Protein AF-A0A1H9L714-F1 (afdb_monomer_lite)

Secondary structure (DSSP, 8-state):
--HHHHHHHHHTTS-TTEEEEEETTEEEEEEPP---TTSTT-

Sequence (42 aa):
MTRTKFVKEIEHGNYQNYHVRNINGVKTPVSNPDGRDKNNLG

Radius of gyration: 11.27 Å; chains: 1; bounding box: 27×22×22 Å

Structure (mmCIF, N/CA/C/O backbone):
data_AF-A0A1H9L714-F1
#
_entry.id   AF-A0A1H9L714-F1
#
loop_
_atom_site.group_PDB
_atom_site.id
_at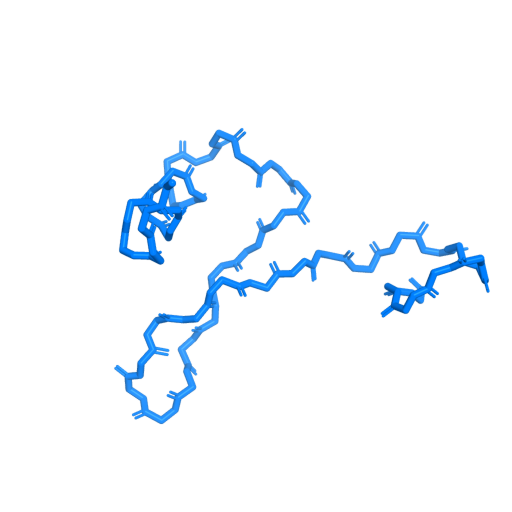om_site.type_symbol
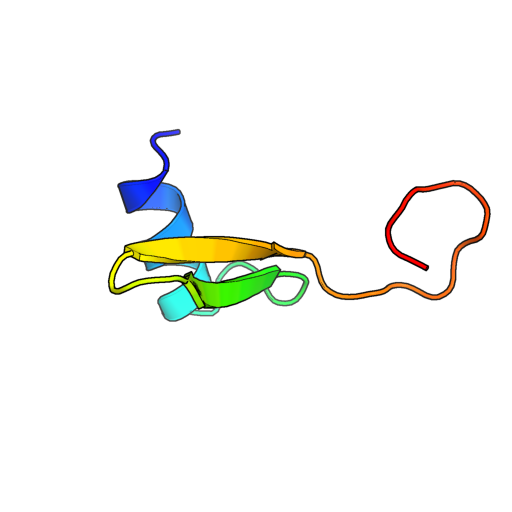_atom_site.label_atom_id
_atom_site.label_alt_id
_atom_site.label_comp_id
_atom_site.label_asym_id
_atom_site.label_entity_id
_atom_site.label_seq_id
_atom_site.pdbx_PDB_ins_code
_atom_site.Cartn_x
_atom_site.Cartn_y
_atom_site.Cartn_z
_atom_site.occupancy
_atom_site.B_iso_or_equiv
_atom_site.auth_seq_id
_atom_site.auth_comp_id
_atom_site.auth_asym_id
_atom_site.auth_atom_id
_atom_site.pdbx_PDB_model_num
ATOM 1 N N . MET A 1 1 ? 4.339 8.867 5.053 1.00 69.88 1 MET A N 1
ATOM 2 C CA . MET A 1 1 ? 3.144 8.156 4.538 1.00 69.88 1 MET A CA 1
ATOM 3 C C . MET A 1 1 ? 2.852 6.987 5.467 1.00 69.88 1 MET A C 1
ATOM 5 O O . MET A 1 1 ? 3.796 6.314 5.851 1.00 69.88 1 MET A O 1
ATOM 9 N N . THR A 1 2 ? 1.601 6.766 5.876 1.00 90.62 2 THR A N 1
ATOM 10 C CA . THR A 1 2 ? 1.242 5.609 6.718 1.00 90.62 2 THR A CA 1
ATOM 11 C C . THR A 1 2 ? 0.911 4.397 5.850 1.00 90.62 2 THR A C 1
ATOM 13 O O . THR A 1 2 ? 0.438 4.559 4.725 1.00 90.62 2 THR A O 1
ATOM 16 N N . ARG A 1 3 ? 1.108 3.178 6.372 1.00 88.25 3 ARG A N 1
ATOM 17 C CA . ARG A 1 3 ? 0.785 1.925 5.661 1.00 88.25 3 ARG A CA 1
ATOM 18 C C . ARG A 1 3 ? -0.662 1.903 5.163 1.00 88.25 3 ARG A C 1
ATOM 20 O O . ARG A 1 3 ? -0.917 1.515 4.033 1.00 88.25 3 ARG A O 1
ATOM 27 N N . THR A 1 4 ? -1.598 2.375 5.983 1.00 90.56 4 THR A N 1
ATOM 28 C CA . THR A 1 4 ? -3.020 2.494 5.631 1.00 90.56 4 THR A CA 1
ATOM 29 C C . THR A 1 4 ? -3.272 3.487 4.507 1.00 90.56 4 THR A C 1
ATOM 31 O O . THR A 1 4 ? -4.089 3.202 3.638 1.00 90.56 4 THR A O 1
ATOM 34 N N . LYS A 1 5 ? -2.576 4.632 4.492 1.00 92.12 5 LYS A N 1
ATOM 35 C CA . LYS A 1 5 ? -2.674 5.572 3.370 1.00 92.12 5 LYS A CA 1
ATOM 36 C C . LYS A 1 5 ? -2.113 4.937 2.099 1.00 92.12 5 LYS A C 1
ATOM 38 O O . LYS A 1 5 ? -2.772 4.981 1.077 1.00 92.12 5 LYS A O 1
ATOM 43 N N . PHE A 1 6 ? -0.963 4.273 2.183 1.00 93.69 6 PHE A N 1
ATOM 44 C CA . PHE A 1 6 ? -0.340 3.630 1.026 1.00 93.69 6 PHE A CA 1
ATOM 45 C C . PHE A 1 6 ? -1.213 2.524 0.412 1.00 93.69 6 PHE A C 1
ATOM 47 O O . PHE A 1 6 ? -1.416 2.511 -0.794 1.00 93.69 6 PHE A O 1
ATOM 54 N N . VAL A 1 7 ? -1.806 1.657 1.241 1.00 93.62 7 VAL A N 1
ATOM 55 C CA . VAL A 1 7 ? -2.764 0.628 0.797 1.00 93.62 7 VAL A CA 1
ATOM 56 C C . VAL A 1 7 ? -3.934 1.251 0.036 1.00 93.62 7 VAL A C 1
ATOM 58 O O . VAL A 1 7 ? -4.258 0.775 -1.045 1.00 93.62 7 VAL A O 1
ATOM 61 N N . LYS A 1 8 ? -4.521 2.341 0.552 1.00 94.38 8 LYS A N 1
ATOM 62 C CA . LYS A 1 8 ? -5.617 3.038 -0.137 1.00 94.38 8 LYS A CA 1
ATOM 63 C C . LYS A 1 8 ? -5.187 3.567 -1.501 1.00 94.38 8 LYS A C 1
ATOM 65 O O . LYS A 1 8 ? -5.900 3.366 -2.470 1.00 94.38 8 LYS A O 1
ATOM 70 N N . GLU A 1 9 ? -4.030 4.214 -1.596 1.00 94.81 9 GLU A N 1
ATOM 71 C CA . GLU A 1 9 ? -3.542 4.751 -2.874 1.00 94.81 9 GLU A CA 1
ATOM 72 C C . GLU A 1 9 ? -3.270 3.646 -3.912 1.00 94.81 9 GLU A C 1
ATOM 74 O O . GLU A 1 9 ? -3.522 3.840 -5.100 1.00 94.81 9 GLU A O 1
ATOM 79 N N . ILE A 1 10 ? -2.790 2.474 -3.476 1.00 94.25 10 ILE A N 1
ATOM 80 C CA . ILE A 1 10 ? -2.629 1.302 -4.350 1.00 94.25 10 ILE A CA 1
ATOM 81 C C . ILE A 1 10 ? -3.998 0.790 -4.815 1.00 94.25 10 ILE A C 1
ATOM 83 O O . ILE A 1 10 ? -4.178 0.539 -6.002 1.00 94.25 10 ILE A O 1
ATOM 87 N N . GLU A 1 11 ? -4.978 0.685 -3.912 1.00 91.69 11 GLU A N 1
ATOM 88 C CA . GLU A 1 11 ? -6.359 0.296 -4.253 1.00 91.69 11 GLU A CA 1
ATOM 89 C C . GLU A 1 11 ? -7.037 1.305 -5.192 1.00 91.69 11 GLU A C 1
ATOM 91 O O . GLU A 1 11 ? -7.842 0.916 -6.033 1.00 91.69 11 GLU A O 1
ATOM 96 N N . HIS A 1 12 ? -6.678 2.587 -5.092 1.00 93.94 12 HIS A N 1
ATOM 97 C CA . HIS A 1 12 ? -7.113 3.642 -6.009 1.00 93.94 12 HIS A CA 1
ATOM 98 C C . HIS A 1 12 ? -6.413 3.599 -7.379 1.00 93.94 12 HIS A C 1
ATOM 100 O O . HIS A 1 12 ? -6.812 4.336 -8.277 1.00 93.94 12 HIS A O 1
ATOM 106 N N . GLY 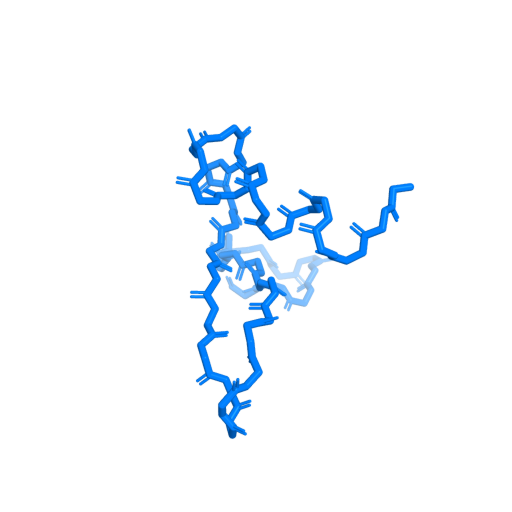A 1 13 ? -5.394 2.753 -7.564 1.00 90.69 13 GLY A N 1
ATOM 107 C CA . GLY A 1 13 ? -4.663 2.626 -8.828 1.00 90.69 13 GLY A CA 1
ATOM 108 C C . GLY A 1 13 ? -3.564 3.671 -9.039 1.00 90.69 13 GLY A C 1
ATOM 109 O O . GLY A 1 13 ? -2.980 3.728 -10.120 1.00 90.69 13 GLY A O 1
ATOM 110 N N . ASN A 1 14 ? -3.221 4.459 -8.015 1.00 93.38 14 ASN A N 1
ATOM 111 C CA . ASN A 1 14 ? -2.170 5.481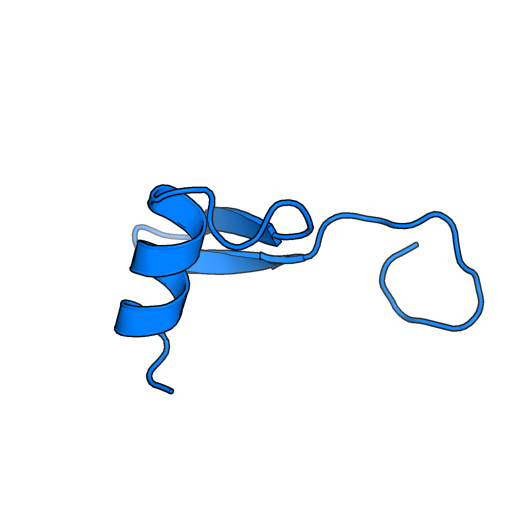 -8.109 1.00 93.38 14 ASN A CA 1
ATOM 112 C C . ASN A 1 14 ? -0.754 4.876 -8.159 1.00 93.38 14 ASN A C 1
ATOM 114 O O . ASN A 1 14 ? 0.205 5.558 -8.517 1.00 93.38 14 ASN A O 1
ATOM 118 N N . TYR A 1 15 ? -0.616 3.589 -7.829 1.00 91.88 15 TYR A N 1
ATOM 119 C CA . TYR A 1 15 ? 0.654 2.865 -7.804 1.00 91.88 15 TYR A CA 1
ATOM 120 C C . TYR A 1 15 ? 0.568 1.566 -8.613 1.00 91.88 15 TYR A C 1
ATOM 122 O O . TYR A 1 15 ? 0.379 0.491 -8.056 1.00 91.88 15 TYR A O 1
ATOM 130 N N . GLN A 1 16 ? 0.760 1.659 -9.932 1.00 88.12 16 GLN A N 1
ATOM 131 C CA . GLN A 1 16 ? 0.644 0.522 -10.865 1.00 88.12 16 GLN A CA 1
ATOM 132 C C . GLN A 1 16 ? 1.666 -0.604 -10.622 1.00 88.12 16 GLN A C 1
ATOM 134 O O . GLN A 1 16 ? 1.401 -1.762 -10.930 1.00 88.12 16 GLN A O 1
ATOM 139 N N . ASN A 1 17 ? 2.818 -0.280 -10.028 1.00 91.06 17 ASN A N 1
ATOM 140 C CA . ASN A 1 17 ? 3.872 -1.249 -9.700 1.00 91.06 17 ASN A CA 1
ATOM 141 C C . ASN A 1 17 ? 3.671 -1.928 -8.335 1.00 91.06 17 ASN A C 1
ATOM 143 O O . ASN A 1 17 ? 4.570 -2.613 -7.849 1.00 91.06 17 ASN A O 1
ATOM 147 N N . TYR A 1 18 ? 2.526 -1.704 -7.691 1.00 94.19 18 TYR A N 1
ATOM 148 C CA . TYR A 1 18 ? 2.187 -2.267 -6.393 1.00 94.19 18 TYR A CA 1
ATOM 149 C C . TYR A 1 18 ? 0.794 -2.890 -6.437 1.00 94.19 18 TYR A C 1
ATOM 151 O O . TYR A 1 18 ? -0.071 -2.490 -7.210 1.00 94.19 18 TYR A O 1
ATOM 159 N N . HIS A 1 19 ? 0.565 -3.858 -5.561 1.00 93.12 19 HIS A N 1
ATOM 160 C CA . HIS A 1 19 ? -0.741 -4.450 -5.314 1.00 93.12 19 HIS A CA 1
ATOM 161 C C . HIS A 1 19 ? -0.919 -4.687 -3.814 1.00 93.12 19 HIS A C 1
ATOM 163 O O . HIS A 1 19 ? 0.039 -4.710 -3.040 1.00 93.12 19 HIS A O 1
ATOM 169 N N . VAL A 1 20 ? -2.162 -4.842 -3.373 1.00 94.88 20 VAL A N 1
ATOM 170 C CA . VAL A 1 20 ? -2.467 -5.159 -1.976 1.00 94.88 20 VAL A CA 1
ATOM 171 C C . VAL A 1 20 ? -2.755 -6.650 -1.872 1.00 94.88 20 VAL A C 1
ATOM 173 O O . VAL A 1 20 ? -3.619 -7.166 -2.576 1.00 94.88 20 VAL A O 1
ATOM 176 N N . ARG A 1 21 ? -2.053 -7.350 -0.977 1.00 93.94 21 ARG A N 1
ATOM 177 C CA . ARG A 1 21 ? -2.370 -8.734 -0.599 1.00 93.94 21 ARG A C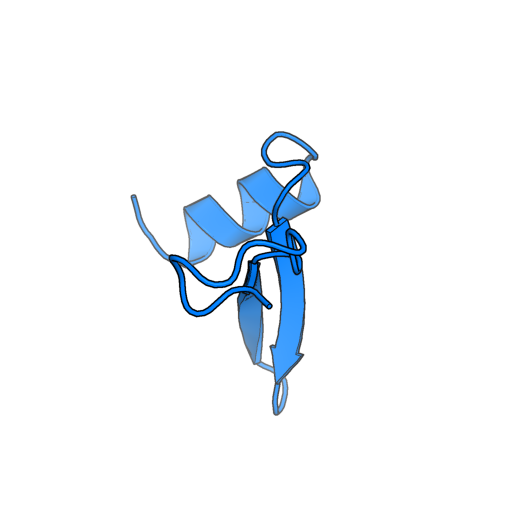A 1
ATOM 178 C C . ARG A 1 21 ? -3.020 -8.773 0.770 1.00 93.94 21 ARG A C 1
ATOM 180 O O . ARG A 1 21 ? -2.662 -8.011 1.664 1.00 93.94 21 ARG A O 1
ATOM 187 N N . ASN A 1 22 ? -3.952 -9.699 0.946 1.00 93.81 22 ASN A N 1
ATOM 188 C CA . ASN A 1 22 ? -4.483 -10.020 2.259 1.00 93.81 22 ASN A CA 1
ATOM 189 C C . ASN A 1 22 ? -3.648 -11.150 2.876 1.00 93.81 22 ASN A C 1
ATOM 191 O O . ASN A 1 22 ? -3.677 -12.271 2.376 1.00 93.81 22 ASN A O 1
ATOM 195 N N . ILE A 1 23 ? -2.892 -10.852 3.933 1.00 93.31 23 ILE A N 1
ATOM 196 C CA . ILE A 1 23 ? -2.060 -11.825 4.651 1.00 93.31 23 ILE A CA 1
ATOM 197 C C . ILE A 1 23 ? -2.649 -11.968 6.052 1.00 93.31 23 ILE A C 1
ATOM 199 O O . ILE A 1 23 ? -2.644 -11.006 6.816 1.00 93.31 23 ILE A O 1
ATOM 203 N N . ASN A 1 24 ? -3.192 -13.143 6.383 1.00 93.69 24 ASN A N 1
ATOM 204 C CA . ASN A 1 24 ? -3.832 -13.416 7.680 1.00 93.69 24 ASN A CA 1
ATOM 205 C C . ASN A 1 24 ? -4.904 -12.376 8.083 1.00 93.69 24 ASN A C 1
ATOM 207 O O . ASN A 1 24 ? -4.998 -11.991 9.245 1.00 93.69 24 ASN A O 1
ATOM 211 N N . GLY A 1 25 ? -5.688 -11.873 7.122 1.00 93.25 25 GLY A N 1
ATOM 212 C CA . GLY A 1 25 ? -6.710 -10.844 7.367 1.00 93.25 25 GLY A CA 1
ATOM 213 C C . GLY A 1 25 ? -6.186 -9.400 7.371 1.00 93.25 25 GLY A C 1
ATOM 214 O O . GLY A 1 25 ? -6.971 -8.465 7.529 1.00 93.25 25 GLY A O 1
ATOM 215 N N . VAL A 1 26 ? -4.879 -9.190 7.173 1.00 92.75 26 VAL A N 1
ATOM 216 C CA . VAL A 1 26 ? -4.250 -7.866 7.125 1.00 92.75 26 VAL A CA 1
ATOM 217 C C . VAL A 1 26 ? -3.911 -7.474 5.687 1.00 92.75 26 VAL A C 1
ATOM 219 O O . VAL A 1 26 ? -3.080 -8.103 5.025 1.00 92.75 26 VAL A O 1
ATOM 222 N N . LYS A 1 27 ? -4.497 -6.360 5.224 1.00 94.06 27 LYS A N 1
ATOM 223 C CA . LYS A 1 27 ? -4.126 -5.722 3.953 1.00 94.06 27 LYS A CA 1
ATOM 224 C C . LYS A 1 27 ? -2.681 -5.229 4.015 1.00 94.06 27 LYS A C 1
ATOM 226 O O . LYS A 1 27 ? -2.351 -4.312 4.773 1.00 94.06 27 LYS A O 1
ATOM 231 N N . THR A 1 28 ? -1.838 -5.837 3.196 1.00 94.31 28 THR A N 1
ATOM 232 C CA . THR A 1 28 ? -0.403 -5.589 3.120 1.00 94.31 28 THR A CA 1
ATOM 233 C C . THR A 1 28 ? -0.056 -5.111 1.713 1.00 94.31 28 THR A C 1
ATOM 235 O O . THR A 1 28 ? -0.377 -5.804 0.747 1.00 94.31 28 THR A O 1
ATOM 238 N N . PRO A 1 29 ? 0.569 -3.933 1.567 1.00 94.69 29 PRO A N 1
ATOM 239 C CA . PRO A 1 29 ? 1.034 -3.463 0.271 1.00 94.69 29 PRO A CA 1
ATOM 240 C C . PRO A 1 29 ? 2.284 -4.251 -0.148 1.00 94.69 29 PRO A C 1
ATOM 242 O O . PRO A 1 29 ? 3.191 -4.442 0.661 1.00 94.69 29 PRO A O 1
ATOM 245 N N . VAL A 1 30 ? 2.334 -4.702 -1.398 1.00 93.50 30 VAL A N 1
ATOM 246 C CA . VAL A 1 30 ? 3.434 -5.491 -1.974 1.00 93.50 30 VAL A CA 1
ATOM 247 C C . VAL A 1 30 ? 3.785 -4.955 -3.357 1.00 93.50 30 VAL A C 1
ATOM 249 O O . VAL A 1 30 ? 2.916 -4.475 -4.081 1.00 93.50 30 VAL A O 1
ATOM 252 N N . SER A 1 31 ? 5.062 -5.007 -3.715 1.00 92.44 31 SER A N 1
ATOM 253 C CA . SER A 1 31 ? 5.572 -4.608 -5.027 1.00 92.44 31 SER A CA 1
ATOM 254 C C . SER A 1 31 ? 5.394 -5.718 -6.062 1.00 92.44 31 SER A C 1
ATOM 256 O O . SER A 1 31 ? 5.361 -6.907 -5.732 1.00 92.44 31 SER A O 1
ATOM 258 N N . ASN A 1 32 ? 5.273 -5.319 -7.324 1.00 90.00 32 ASN A N 1
ATOM 259 C CA . ASN A 1 32 ? 5.285 -6.239 -8.453 1.00 90.00 32 ASN A CA 1
ATOM 260 C C . ASN A 1 32 ? 6.726 -6.659 -8.776 1.00 90.00 32 ASN A C 1
ATOM 262 O O . ASN A 1 32 ? 7.631 -5.830 -8.636 1.00 90.00 32 ASN A O 1
ATOM 266 N N . PRO A 1 33 ? 6.930 -7.904 -9.236 1.00 89.06 33 PRO A N 1
ATOM 267 C CA . PRO A 1 33 ? 8.180 -8.296 -9.868 1.00 89.06 33 PRO A CA 1
ATOM 268 C C . PRO A 1 33 ? 8.481 -7.426 -11.084 1.00 89.06 33 PRO A C 1
ATOM 270 O O . PRO A 1 33 ? 7.554 -6.977 -11.766 1.00 89.06 33 PRO A O 1
ATOM 273 N N . ASP A 1 34 ? 9.757 -7.157 -11.336 1.00 87.25 34 ASP A N 1
ATOM 274 C CA . ASP A 1 34 ? 10.189 -6.244 -12.398 1.00 87.25 34 ASP A CA 1
ATOM 275 C C . ASP A 1 34 ? 11.270 -6.820 -13.325 1.00 87.25 34 ASP A C 1
ATOM 277 O O . ASP A 1 34 ? 11.729 -6.121 -14.231 1.00 87.25 34 ASP A O 1
ATOM 281 N N . GLY A 1 35 ? 11.638 -8.090 -13.145 1.00 85.06 35 GLY A N 1
ATOM 282 C CA . GLY A 1 35 ? 12.601 -8.814 -13.966 1.00 85.06 35 GLY A CA 1
ATOM 283 C C . GLY A 1 35 ? 14.037 -8.317 -13.818 1.00 85.06 35 GLY A C 1
ATOM 284 O O . GLY A 1 35 ? 14.866 -8.608 -14.682 1.00 85.06 35 GLY A O 1
ATOM 285 N N . ARG A 1 36 ? 14.344 -7.495 -12.802 1.00 85.31 36 ARG A N 1
ATOM 286 C CA . ARG A 1 36 ? 15.677 -6.909 -12.620 1.00 85.31 36 ARG A CA 1
ATOM 287 C C . ARG A 1 36 ? 16.449 -7.643 -11.534 1.00 85.31 36 ARG A C 1
ATOM 289 O O . ARG A 1 36 ? 16.192 -7.476 -10.350 1.00 85.31 36 ARG A O 1
ATOM 296 N N . ASP A 1 37 ? 17.558 -8.261 -11.926 1.00 85.38 37 ASP A N 1
ATOM 297 C CA . ASP A 1 37 ? 18.495 -8.920 -10.997 1.00 85.38 37 ASP A CA 1
ATOM 298 C C . ASP A 1 37 ? 19.175 -7.960 -9.999 1.00 85.38 37 ASP A C 1
ATOM 300 O O . ASP A 1 37 ? 19.854 -8.374 -9.062 1.00 85.38 37 ASP A O 1
ATOM 304 N N . LYS A 1 38 ? 19.043 -6.645 -10.214 1.00 89.50 38 LYS A N 1
ATOM 305 C CA . LYS A 1 38 ? 19.674 -5.602 -9.390 1.00 89.50 38 LYS A CA 1
ATOM 306 C C . LYS A 1 38 ? 18.867 -5.238 -8.143 1.00 89.50 38 LYS A C 1
ATOM 308 O O . LYS A 1 38 ? 19.329 -4.412 -7.356 1.00 89.50 38 LYS A O 1
ATOM 313 N N . ASN A 1 39 ? 17.667 -5.786 -7.973 1.00 82.19 39 ASN A N 1
ATOM 314 C CA . ASN A 1 39 ? 16.853 -5.581 -6.782 1.00 82.19 39 ASN A CA 1
ATOM 315 C C . ASN A 1 39 ? 16.182 -6.895 -6.343 1.00 82.19 39 ASN A C 1
ATOM 317 O O . ASN A 1 39 ? 16.305 -7.932 -6.984 1.00 82.19 39 ASN A O 1
ATOM 321 N N . ASN A 1 40 ? 15.490 -6.857 -5.207 1.00 78.75 40 ASN A N 1
ATOM 322 C CA . ASN A 1 40 ? 14.775 -8.004 -4.649 1.00 78.75 40 ASN A CA 1
ATOM 323 C C . ASN A 1 40 ? 13.348 -8.154 -5.207 1.00 78.75 40 ASN A C 1
ATOM 325 O O . ASN A 1 40 ? 12.483 -8.682 -4.504 1.00 78.75 40 ASN A O 1
ATOM 329 N N . LEU A 1 41 ? 13.080 -7.6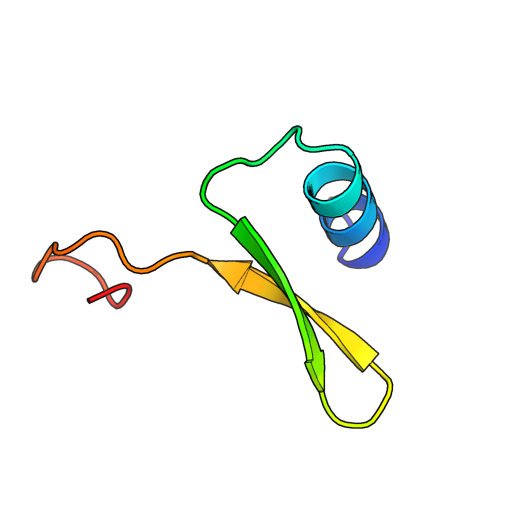34 -6.408 1.00 81.69 41 LEU A N 1
ATOM 330 C CA . LEU A 1 41 ? 11.756 -7.693 -7.023 1.00 81.69 41 LEU A CA 1
ATOM 331 C C . LEU A 1 41 ? 11.639 -8.836 -8.033 1.00 81.69 41 LEU A C 1
ATOM 333 O O . LEU A 1 41 ? 10.547 -9.383 -8.127 1.00 81.69 41 LEU A O 1
ATOM 337 N N . GLY A 1 42 ? 12.747 -9.302 -8.620 1.00 65.31 42 GLY A N 1
ATOM 338 C CA . GLY A 1 42 ? 12.805 -10.552 -9.393 1.00 65.31 42 GLY A CA 1
ATOM 339 C C . GLY A 1 42 ? 12.160 -10.478 -10.766 1.00 65.31 42 GLY A C 1
ATOM 340 O O . GLY A 1 42 ? 11.206 -9.690 -10.958 1.00 65.31 42 GLY A O 1
#

Foldseek 3Di:
DDQVVVQVCVVVVVCVQWHWDQDPNDTGIDGAQDPDPVDPSD

pLDDT: mean 89.87, std 6.32, range [65.31, 94.88]